Protein AF-S1NR97-F1 (afdb_monomer_lite)

Sequence (35 aa):
MTNREEWLSAKIAYINGLKSPSEQQRLLVLLAEKK

pLDDT: mean 90.6, std 10.73, range [51.41, 97.31]

Foldseek 3Di:
DPPVVVVLVVLLVVQVPDPDRDPVSVVSNVVSVVD

Secondary structure (DSSP, 8-state):
--HHHHHHHHHHHHHHTSSS--HHHHHHHHHHHT-

Radius of gyration: 10.03 Å; chains: 1; bounding box: 22×17×28 Å

Organism: NCBI:txid1181728

Structure (mmCIF, N/CA/C/O backbone):
data_AF-S1NR97-F1
#
_entry.id   AF-S1NR97-F1
#
loop_
_atom_site.group_PDB
_atom_site.id
_atom_site.type_symbol
_atom_site.label_atom_id
_atom_site.label_alt_id
_atom_site.label_comp_id
_atom_site.label_asym_id
_atom_site.label_entity_id
_atom_site.label_seq_id
_atom_site.pdbx_PDB_ins_code
_atom_site.Cartn_x
_atom_site.Cartn_y
_atom_site.Cartn_z
_atom_site.occupancy
_atom_site.B_iso_or_equiv
_atom_site.auth_seq_id
_atom_site.auth_comp_id
_atom_site.auth_asym_id
_atom_site.auth_atom_id
_atom_site.pdbx_PDB_model_num
ATOM 1 N N . MET A 1 1 ? 7.690 -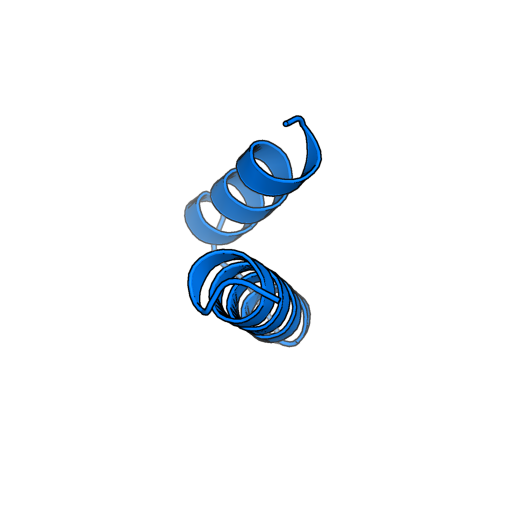3.632 -20.211 1.00 51.41 1 MET A N 1
ATOM 2 C CA . MET A 1 1 ? 7.732 -2.933 -18.912 1.00 51.41 1 MET A CA 1
ATOM 3 C C . MET A 1 1 ? 8.376 -3.877 -17.916 1.00 51.41 1 MET A C 1
ATOM 5 O O . MET A 1 1 ? 8.155 -5.078 -18.003 1.00 51.41 1 MET A O 1
ATOM 9 N N . THR A 1 2 ? 9.312 -3.400 -17.100 1.00 64.69 2 THR A N 1
ATOM 10 C CA . THR A 1 2 ? 10.041 -4.271 -16.170 1.00 64.69 2 THR A CA 1
ATOM 11 C C . THR A 1 2 ? 9.065 -4.761 -15.100 1.00 64.69 2 THR A C 1
ATOM 13 O O . THR A 1 2 ? 8.324 -3.964 -14.536 1.00 64.69 2 THR A O 1
ATOM 16 N N . ASN A 1 3 ? 9.079 -6.065 -14.803 1.00 81.75 3 ASN A N 1
ATOM 17 C CA . ASN A 1 3 ? 8.228 -6.746 -13.806 1.00 81.75 3 ASN A CA 1
ATOM 18 C C . ASN A 1 3 ? 8.058 -5.943 -12.490 1.00 81.75 3 ASN A C 1
ATOM 20 O O . ASN A 1 3 ? 7.013 -5.957 -11.850 1.00 81.75 3 ASN A O 1
ATOM 24 N N . ARG A 1 4 ? 9.075 -5.158 -12.117 1.00 88.31 4 ARG A N 1
ATOM 25 C CA . ARG A 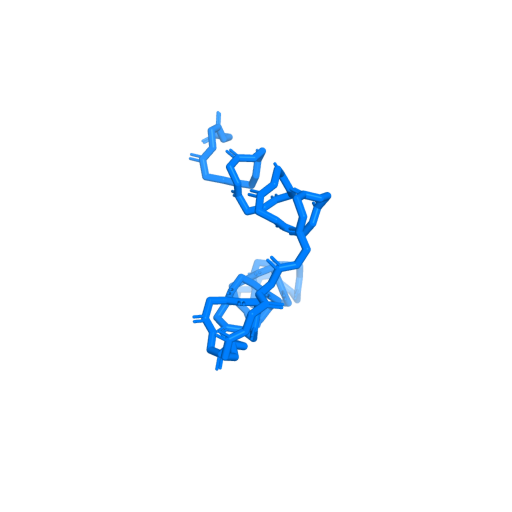1 4 ? 9.074 -4.284 -10.942 1.00 88.31 4 ARG A CA 1
ATOM 26 C C . ARG A 1 4 ? 8.026 -3.163 -10.974 1.00 88.31 4 ARG A C 1
ATOM 28 O O . ARG A 1 4 ? 7.447 -2.891 -9.927 1.00 88.31 4 ARG A O 1
ATOM 35 N N . GLU A 1 5 ? 7.828 -2.480 -12.100 1.00 90.44 5 GLU A N 1
ATOM 36 C CA . GLU A 1 5 ? 6.877 -1.358 -12.176 1.00 90.44 5 GLU A CA 1
ATOM 37 C C . GLU A 1 5 ? 5.438 -1.861 -12.115 1.00 90.44 5 GLU A C 1
ATOM 39 O O . GLU A 1 5 ? 4.657 -1.377 -11.303 1.00 90.44 5 GLU A O 1
ATOM 44 N N . GLU A 1 6 ? 5.129 -2.916 -12.869 1.00 92.19 6 GLU A N 1
ATOM 45 C CA . GLU A 1 6 ? 3.824 -3.585 -12.821 1.00 92.19 6 GLU A CA 1
ATOM 46 C C . GLU A 1 6 ? 3.524 -4.133 -11.421 1.00 92.19 6 GLU A C 1
ATOM 48 O O . GLU A 1 6 ? 2.434 -3.923 -10.885 1.00 92.19 6 GLU A O 1
ATOM 53 N N . TRP A 1 7 ? 4.512 -4.770 -10.782 1.00 92.31 7 TRP A N 1
ATOM 54 C CA . TRP A 1 7 ? 4.390 -5.241 -9.404 1.00 92.31 7 TRP A CA 1
ATOM 55 C C . TRP A 1 7 ? 4.125 -4.097 -8.420 1.00 92.31 7 TRP A C 1
ATOM 57 O O . TRP A 1 7 ? 3.280 -4.228 -7.530 1.00 92.31 7 TRP A O 1
ATOM 67 N N . LEU A 1 8 ? 4.821 -2.967 -8.577 1.00 93.06 8 LEU A N 1
ATOM 68 C CA . LEU A 1 8 ? 4.661 -1.808 -7.702 1.00 93.06 8 LEU A CA 1
ATOM 69 C C . LEU A 1 8 ? 3.272 -1.182 -7.869 1.00 93.06 8 LEU A C 1
ATOM 71 O O . LEU A 1 8 ? 2.590 -0.946 -6.871 1.00 93.06 8 LEU A O 1
ATOM 75 N N . SER A 1 9 ? 2.816 -0.991 -9.107 1.00 93.88 9 SER A N 1
ATOM 76 C CA . SER A 1 9 ? 1.475 -0.483 -9.406 1.00 93.88 9 SER A CA 1
ATOM 77 C C . SER A 1 9 ? 0.380 -1.403 -8.862 1.00 93.88 9 SER A C 1
ATOM 79 O O . SER A 1 9 ? -0.559 -0.927 -8.224 1.00 93.88 9 SER A O 1
ATOM 81 N N . ALA A 1 10 ? 0.523 -2.723 -9.023 1.00 94.94 10 ALA A N 1
ATOM 82 C CA . ALA A 1 10 ? -0.417 -3.695 -8.470 1.00 94.94 10 ALA A CA 1
ATOM 83 C C . ALA A 1 10 ? -0.460 -3.651 -6.932 1.00 94.94 10 ALA A C 1
ATOM 85 O O . ALA A 1 10 ? -1.532 -3.750 -6.331 1.00 94.94 10 ALA A O 1
ATOM 86 N N . LYS A 1 11 ? 0.693 -3.464 -6.276 1.00 94.62 11 LYS A N 1
ATOM 87 C CA . LYS A 1 11 ? 0.771 -3.336 -4.815 1.00 94.62 11 LYS A CA 1
ATOM 88 C C . LYS A 1 11 ? 0.119 -2.061 -4.293 1.00 94.62 11 LYS A C 1
ATOM 90 O O . LYS A 1 11 ? -0.593 -2.135 -3.292 1.00 94.62 11 LYS A O 1
ATOM 95 N N . ILE A 1 12 ? 0.319 -0.932 -4.968 1.00 95.94 12 ILE A N 1
ATOM 96 C CA . ILE A 1 12 ? -0.340 0.333 -4.619 1.00 95.94 12 ILE A CA 1
ATOM 97 C C . ILE A 1 12 ? -1.859 0.193 -4.771 1.00 95.94 12 ILE A C 1
ATOM 99 O O . ILE A 1 12 ? -2.600 0.499 -3.837 1.00 95.94 12 ILE A O 1
ATOM 103 N N . ALA A 1 13 ? -2.324 -0.350 -5.902 1.00 96.06 13 ALA A N 1
ATOM 104 C CA . ALA A 1 13 ? -3.747 -0.566 -6.158 1.00 96.06 13 ALA A CA 1
ATOM 105 C C . ALA A 1 13 ? -4.398 -1.475 -5.103 1.00 96.06 13 ALA A C 1
ATOM 107 O O . ALA A 1 13 ? -5.482 -1.175 -4.606 1.00 96.06 13 ALA A O 1
ATOM 108 N N . TYR A 1 14 ? -3.710 -2.552 -4.711 1.00 96.38 14 TYR A N 1
ATOM 109 C CA . TYR A 1 14 ? -4.173 -3.444 -3.652 1.00 96.38 14 TYR A CA 1
ATOM 110 C C . TYR A 1 14 ? -4.352 -2.716 -2.314 1.00 96.38 14 TYR A C 1
ATOM 112 O O . TYR A 1 14 ? -5.407 -2.838 -1.696 1.00 96.38 14 TYR A O 1
ATOM 120 N N . ILE A 1 15 ? -3.348 -1.949 -1.871 1.00 96.25 15 ILE A N 1
ATOM 121 C CA . ILE A 1 15 ? -3.400 -1.229 -0.588 1.00 96.25 15 ILE A CA 1
ATOM 122 C C . ILE A 1 15 ? -4.518 -0.179 -0.595 1.00 96.25 15 ILE A C 1
ATOM 124 O O . ILE A 1 15 ? -5.272 -0.093 0.373 1.00 96.25 15 ILE A O 1
ATOM 128 N N . ASN A 1 16 ? -4.665 0.567 -1.692 1.00 94.38 16 ASN A N 1
ATOM 129 C CA . ASN A 1 16 ? -5.715 1.577 -1.839 1.00 94.38 16 ASN A CA 1
ATOM 130 C C . ASN A 1 16 ? -7.128 0.971 -1.887 1.00 94.38 16 ASN A C 1
ATOM 132 O O . ASN A 1 16 ? -8.091 1.638 -1.519 1.00 94.38 16 ASN A O 1
ATOM 136 N N . GLY A 1 17 ? -7.262 -0.293 -2.302 1.00 96.50 17 GLY A N 1
ATOM 137 C CA . GLY A 1 17 ? -8.529 -1.030 -2.293 1.00 96.50 17 GLY A CA 1
ATOM 138 C C . GLY A 1 17 ? -8.931 -1.612 -0.930 1.00 96.50 17 GLY A C 1
ATOM 139 O O . GLY A 1 17 ? -10.043 -2.126 -0.791 1.00 96.50 17 GLY A O 1
ATOM 140 N N . LEU A 1 18 ? -8.062 -1.565 0.086 1.00 96.38 18 LEU A N 1
ATOM 141 C CA . LEU A 1 18 ? -8.393 -2.065 1.421 1.00 96.38 18 LEU A CA 1
ATOM 142 C C . LEU A 1 18 ? -9.422 -1.151 2.101 1.00 96.38 18 LEU A C 1
ATOM 144 O O . LEU A 1 18 ? -9.296 0.068 2.090 1.00 96.38 18 LEU A O 1
ATOM 148 N N . LYS A 1 19 ? -10.412 -1.738 2.789 1.00 95.50 19 LYS A N 1
ATOM 149 C CA . LYS A 1 19 ? -11.419 -0.970 3.554 1.00 95.50 19 LYS A CA 1
ATOM 150 C C . LYS A 1 19 ? -10.813 -0.149 4.699 1.00 95.50 19 LYS A C 1
ATOM 152 O O . LYS A 1 19 ? -11.385 0.851 5.119 1.00 95.50 19 LYS A O 1
ATOM 157 N N . SER A 1 20 ? -9.691 -0.596 5.259 1.00 94.00 20 SER A N 1
ATOM 158 C CA . SER A 1 20 ? -8.990 0.080 6.357 1.00 94.00 20 SER A CA 1
ATOM 159 C C . SER A 1 20 ? -7.496 -0.260 6.304 1.00 94.00 20 SER A C 1
ATOM 161 O O . SER A 1 20 ? -7.048 -1.142 7.037 1.00 94.00 20 SER A O 1
ATOM 163 N N . PRO A 1 21 ? -6.721 0.380 5.409 1.00 94.12 21 PRO A N 1
ATOM 164 C CA . PRO A 1 21 ? -5.284 0.157 5.329 1.00 94.12 21 PRO A CA 1
ATOM 165 C C . PRO A 1 21 ? -4.599 0.710 6.580 1.00 94.12 21 PRO A C 1
ATOM 167 O O . PRO A 1 21 ? -4.947 1.805 7.046 1.00 94.12 21 PRO A O 1
ATOM 170 N N . SER A 1 22 ? -3.627 -0.041 7.102 1.00 97.31 22 SER A N 1
ATOM 171 C CA . SER A 1 22 ? -2.8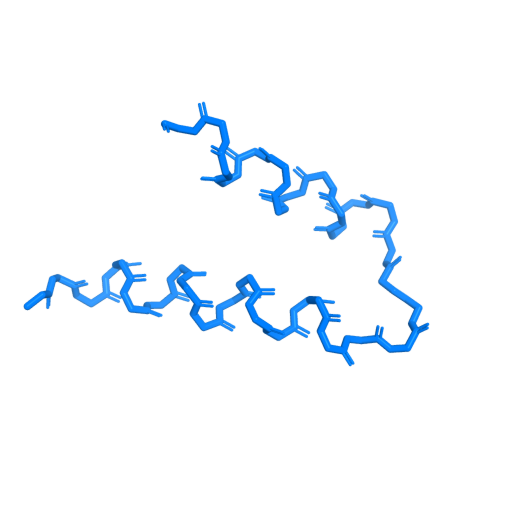33 0.366 8.261 1.00 97.31 22 SER A CA 1
ATOM 172 C C . SER A 1 22 ? -1.981 1.591 7.940 1.00 97.31 22 SER A C 1
ATOM 174 O O . SER A 1 22 ? -1.694 1.886 6.778 1.00 97.31 22 SER A O 1
ATOM 176 N N . GLU A 1 23 ? -1.522 2.283 8.977 1.00 96.56 23 GLU A N 1
ATOM 177 C CA . GLU A 1 23 ? -0.687 3.471 8.803 1.00 96.56 23 GLU A CA 1
ATOM 178 C C . GLU A 1 23 ? 0.602 3.161 8.028 1.00 96.56 23 GLU A C 1
ATOM 180 O O . GLU A 1 23 ?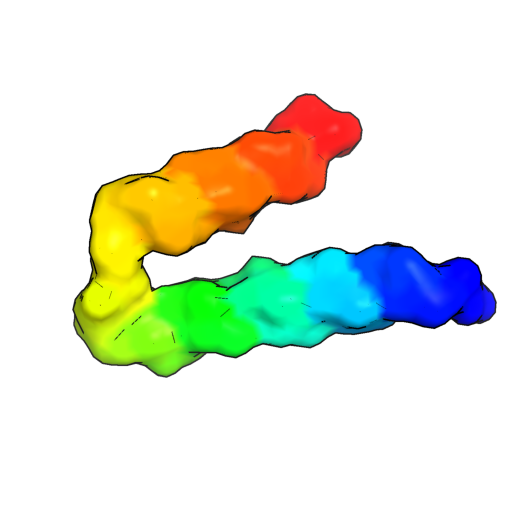 0.957 3.854 7.081 1.00 96.56 23 GLU A O 1
ATOM 185 N N . GLN A 1 24 ? 1.255 2.041 8.336 1.00 96.25 24 GLN A N 1
ATOM 186 C CA . GLN A 1 24 ? 2.456 1.599 7.626 1.00 96.25 24 GLN A CA 1
ATOM 187 C C . GLN A 1 24 ? 2.179 1.328 6.140 1.00 96.25 24 GLN A C 1
ATOM 189 O O . GLN A 1 24 ? 3.007 1.647 5.293 1.00 96.25 24 GLN A O 1
ATOM 194 N N . GLN A 1 25 ? 1.014 0.766 5.804 1.00 96.25 25 GLN A N 1
ATOM 195 C CA . GLN A 1 25 ? 0.627 0.524 4.411 1.00 96.25 25 GLN A CA 1
ATOM 196 C C . GLN A 1 25 ? 0.412 1.837 3.649 1.00 96.25 25 GLN A C 1
ATOM 198 O O . GLN A 1 25 ? 0.856 1.959 2.509 1.00 96.25 25 GLN A O 1
ATOM 203 N N . ARG A 1 26 ? -0.198 2.838 4.291 1.00 95.06 26 ARG A N 1
ATOM 204 C CA . ARG A 1 26 ? -0.366 4.184 3.720 1.00 95.06 26 ARG A CA 1
ATOM 205 C C . ARG A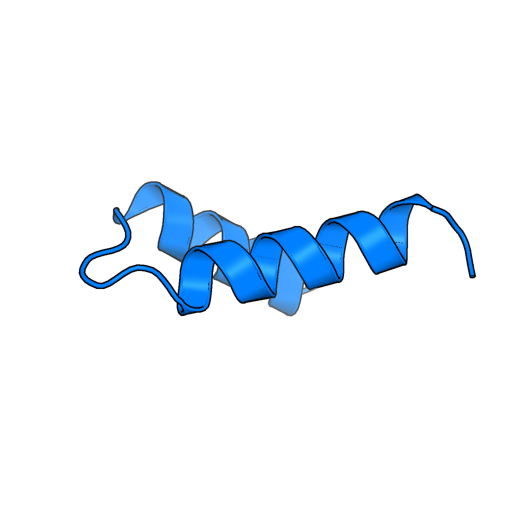 1 26 ? 0.979 4.873 3.494 1.00 95.06 26 ARG A C 1
ATOM 207 O O . ARG A 1 26 ? 1.206 5.441 2.429 1.00 95.06 26 ARG A O 1
ATOM 214 N N . LEU A 1 27 ? 1.898 4.760 4.454 1.00 96.25 27 LEU A N 1
ATOM 215 C CA . LEU A 1 27 ? 3.254 5.300 4.336 1.00 96.25 27 LEU A CA 1
ATOM 216 C C . LEU A 1 27 ? 4.040 4.662 3.183 1.00 96.25 27 LEU A C 1
ATOM 218 O O . LEU A 1 27 ? 4.793 5.352 2.500 1.00 96.25 27 LEU A O 1
ATOM 222 N N . LEU A 1 28 ? 3.846 3.365 2.928 1.00 94.62 28 LEU A N 1
ATOM 223 C CA . LEU A 1 28 ? 4.468 2.682 1.790 1.00 94.62 28 LEU A CA 1
ATOM 224 C C . LEU A 1 28 ? 3.949 3.194 0.442 1.00 94.62 28 LEU A C 1
ATOM 226 O O . LEU A 1 28 ? 4.747 3.349 -0.481 1.00 94.62 28 LEU A O 1
ATOM 230 N N . VAL A 1 29 ? 2.648 3.481 0.329 1.00 95.25 29 VAL A N 1
ATOM 231 C CA . VAL A 1 29 ? 2.071 4.099 -0.878 1.00 95.25 29 VAL A CA 1
ATOM 232 C C . VAL A 1 29 ? 2.666 5.491 -1.094 1.00 95.25 29 VAL A C 1
ATOM 234 O O . VAL A 1 29 ? 3.205 5.758 -2.164 1.00 95.25 29 VAL A O 1
ATOM 237 N N . LEU A 1 30 ? 2.690 6.327 -0.052 1.00 95.00 30 LEU A N 1
ATOM 238 C CA . LEU A 1 30 ? 3.293 7.665 -0.105 1.00 95.00 30 LEU A CA 1
ATOM 239 C C . LEU A 1 30 ? 4.768 7.637 -0.522 1.00 95.00 30 LEU A C 1
ATOM 241 O O . LEU A 1 30 ? 5.211 8.467 -1.312 1.00 95.00 30 LEU A O 1
ATOM 245 N N . LEU A 1 31 ? 5.544 6.687 0.001 1.00 94.56 31 LEU A N 1
ATOM 246 C CA . LEU A 1 31 ? 6.947 6.518 -0.375 1.00 94.56 31 LEU A CA 1
ATOM 247 C C . LEU A 1 31 ? 7.102 6.113 -1.846 1.00 94.56 31 LEU A C 1
ATOM 249 O O . LEU A 1 31 ? 8.055 6.532 -2.501 1.00 94.56 31 LEU A O 1
ATOM 253 N N . ALA A 1 32 ? 6.187 5.289 -2.355 1.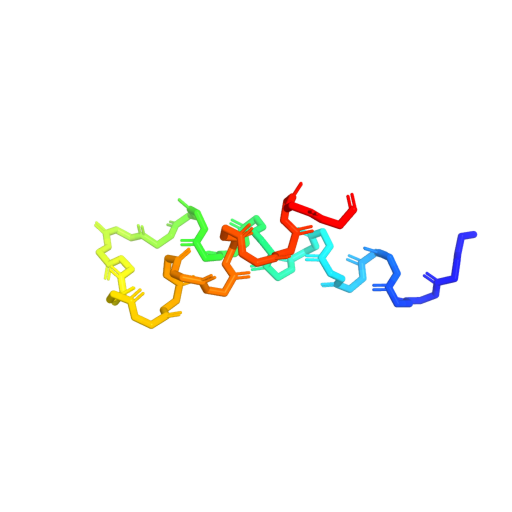00 91.94 32 ALA A N 1
ATOM 254 C CA . ALA A 1 32 ? 6.208 4.843 -3.739 1.00 91.94 32 ALA A CA 1
ATOM 255 C C . ALA A 1 32 ? 5.812 5.956 -4.724 1.00 91.94 32 ALA A C 1
ATOM 257 O O . ALA A 1 32 ? 6.371 6.004 -5.815 1.00 91.94 32 ALA A O 1
ATOM 258 N N . GLU A 1 33 ? 4.903 6.853 -4.335 1.00 87.44 33 GLU A N 1
ATOM 259 C CA . GLU A 1 33 ? 4.450 7.996 -5.144 1.00 87.44 33 GLU A CA 1
ATOM 260 C C . GLU A 1 33 ? 5.440 9.173 -5.157 1.00 87.44 33 GLU A C 1
ATOM 262 O O . GLU A 1 33 ? 5.439 9.962 -6.095 1.00 87.44 33 GLU A O 1
ATOM 267 N N . LYS A 1 34 ? 6.293 9.303 -4.132 1.00 84.25 34 LYS A N 1
ATOM 268 C CA . LYS A 1 34 ? 7.307 10.372 -4.027 1.00 84.25 34 LYS A CA 1
ATOM 269 C C . LYS A 1 34 ? 8.619 10.099 -4.774 1.00 84.25 34 LYS A C 1
ATOM 271 O O . LYS A 1 34 ? 9.568 10.869 -4.609 1.00 84.25 34 LYS A O 1
ATOM 276 N N . LYS A 1 35 ? 8.703 8.995 -5.513 1.00 57.31 35 LYS A N 1
ATOM 277 C CA . LYS A 1 35 ? 9.879 8.668 -6.323 1.00 57.31 35 LYS A CA 1
ATOM 278 C C . LYS A 1 35 ? 9.964 9.479 -7.607 1.00 57.31 35 LYS A C 1
ATOM 280 O O . LYS A 1 35 ? 8.903 9.841 -8.149 1.00 57.31 35 LYS A O 1
#